Protein AF-A0A937L0P3-F1 (afdb_monomer)

Solvent-accessible surface area (backbone atoms only — not comparable to full-atom values): 5154 Å² total; per-residue (Å²): 111,75,74,45,75,48,77,41,78,55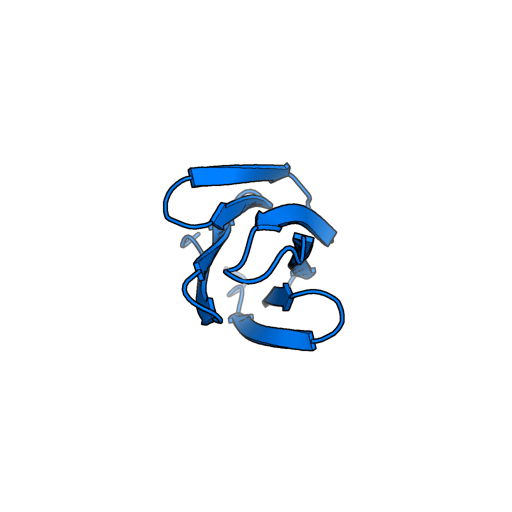,84,97,38,45,38,36,41,37,35,40,68,83,29,45,33,38,34,28,50,70,89,36,81,65,32,68,52,71,36,86,40,70,39,81,34,59,43,73,43,82,42,103,72,90,45,72,44,39,36,36,36,40,39,43,40,58,90,55,31,38,38,41,36,36,30,51,65,92,41,79,70,46,74,50,77,42,78,43,81,80,127

Foldseek 3Di:
DDKDKDWFDDLNKIWMWIADPQQWIFIDIPNDTAFIDHDDAWDKTWDWDDHDPRDGWIKIWIWGDDPFKIKIWIDTRNDTRDIDMDTDDDD

Radius of gyration: 13.08 Å; Cα contacts (8 Å, |Δi|>4): 217; chains: 1; bounding box: 29×21×44 Å

Mean predicted aligned error: 4.8 Å

Structure (mmCIF, N/CA/C/O backbone):
data_AF-A0A937L0P3-F1
#
_entry.id   AF-A0A937L0P3-F1
#
loop_
_atom_site.group_PDB
_atom_site.id
_atom_site.type_symbol
_atom_site.label_atom_id
_atom_site.label_alt_id
_atom_site.label_comp_id
_atom_site.label_asym_id
_atom_site.label_entity_id
_atom_site.label_seq_id
_atom_site.pdbx_PDB_ins_code
_atom_site.Cartn_x
_atom_site.Cartn_y
_atom_site.Cartn_z
_atom_site.occupancy
_atom_site.B_iso_or_equiv
_atom_site.auth_seq_id
_atom_site.auth_comp_id
_atom_site.auth_asym_id
_atom_site.auth_atom_id
_atom_site.pdbx_PDB_model_num
ATOM 1 N N . MET A 1 1 ? -3.486 8.573 18.049 1.00 55.66 1 MET A N 1
ATOM 2 C CA . MET A 1 1 ? -3.215 7.196 17.576 1.00 55.66 1 MET A CA 1
ATOM 3 C C . MET A 1 1 ? -1.882 7.219 16.845 1.00 55.66 1 MET A C 1
ATOM 5 O O . MET A 1 1 ? -1.608 8.224 16.201 1.00 55.66 1 MET A O 1
ATOM 9 N N . ALA A 1 2 ? -1.035 6.205 17.011 1.00 62.34 2 ALA A N 1
ATOM 10 C CA . ALA A 1 2 ? 0.294 6.195 16.399 1.00 62.34 2 ALA A CA 1
ATOM 11 C C . ALA A 1 2 ? 0.205 6.046 14.871 1.00 62.34 2 ALA A C 1
ATOM 13 O O . ALA A 1 2 ? -0.635 5.292 14.380 1.00 62.34 2 ALA A O 1
ATOM 14 N N . ASP A 1 3 ? 1.082 6.739 14.145 1.00 86.06 3 ASP A N 1
ATOM 15 C CA . ASP A 1 3 ? 1.309 6.483 12.725 1.00 86.06 3 ASP A CA 1
ATOM 16 C C . ASP A 1 3 ? 1.836 5.059 12.533 1.00 86.06 3 ASP A C 1
ATOM 18 O O . ASP A 1 3 ? 2.790 4.625 13.186 1.00 86.06 3 ASP A O 1
ATOM 22 N N . GLN A 1 4 ? 1.181 4.316 11.649 1.00 93.94 4 GLN A N 1
ATOM 23 C CA . GLN A 1 4 ? 1.522 2.938 11.329 1.00 93.94 4 GLN A CA 1
ATOM 24 C C . GLN A 1 4 ? 2.201 2.908 9.972 1.00 93.94 4 GLN A C 1
ATOM 26 O O . GLN A 1 4 ? 1.730 3.528 9.021 1.00 93.94 4 GLN A O 1
ATOM 31 N N . GLN A 1 5 ? 3.309 2.180 9.883 1.00 95.81 5 GLN A N 1
ATOM 32 C CA . GLN A 1 5 ? 4.134 2.165 8.684 1.00 95.81 5 GLN A CA 1
ATOM 33 C C . GLN A 1 5 ? 4.657 0.764 8.373 1.00 95.81 5 GLN A C 1
ATOM 35 O O . GLN A 1 5 ? 5.106 0.026 9.259 1.00 95.81 5 GLN A O 1
ATOM 40 N N . LEU A 1 6 ? 4.644 0.439 7.085 1.00 96.88 6 LEU A N 1
ATOM 41 C CA . LEU A 1 6 ? 5.313 -0.695 6.472 1.00 96.88 6 LEU A CA 1
ATOM 42 C C . LEU A 1 6 ? 6.342 -0.163 5.467 1.00 96.88 6 LEU A C 1
ATOM 44 O O . LEU A 1 6 ? 6.001 0.618 4.584 1.00 96.88 6 LEU A O 1
ATOM 48 N N . SER A 1 7 ? 7.594 -0.593 5.599 1.00 96.19 7 SER A N 1
ATOM 49 C CA . SER A 1 7 ? 8.680 -0.269 4.671 1.00 96.19 7 SER A CA 1
ATOM 50 C C . SER A 1 7 ? 9.259 -1.548 4.083 1.00 96.19 7 SER A C 1
ATOM 52 O O . SER A 1 7 ? 9.540 -2.487 4.831 1.00 96.19 7 SER A O 1
ATOM 54 N N . CYS A 1 8 ? 9.479 -1.570 2.775 1.00 93.50 8 CYS A N 1
ATOM 55 C CA . CYS A 1 8 ? 10.112 -2.674 2.067 1.00 93.50 8 CYS A CA 1
ATOM 56 C C . CYS A 1 8 ? 11.133 -2.131 1.061 1.00 93.50 8 CYS A C 1
ATOM 58 O O . CYS A 1 8 ? 10.857 -1.152 0.372 1.00 93.50 8 CYS A O 1
ATOM 60 N N . HIS A 1 9 ? 12.294 -2.780 0.982 1.00 92.38 9 HIS A N 1
ATOM 61 C CA . HIS A 1 9 ? 13.255 -2.562 -0.093 1.00 92.38 9 HIS A CA 1
ATOM 62 C C . HIS A 1 9 ? 13.135 -3.718 -1.086 1.00 92.38 9 HIS A C 1
ATOM 64 O O . HIS A 1 9 ? 13.344 -4.877 -0.714 1.00 92.38 9 HIS A O 1
ATOM 70 N N . TYR A 1 10 ? 12.784 -3.424 -2.335 1.00 87.75 10 TYR A N 1
ATOM 71 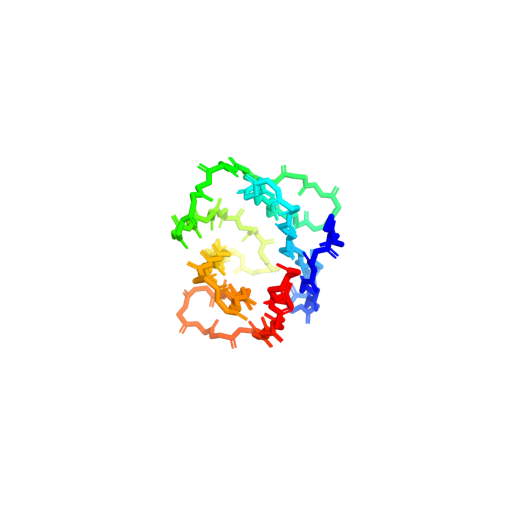C CA . TYR A 1 10 ? 12.565 -4.442 -3.358 1.00 87.75 10 TYR A CA 1
ATOM 72 C C . TYR A 1 10 ? 12.987 -3.921 -4.732 1.00 87.75 10 TYR A C 1
ATOM 74 O O . TYR A 1 10 ? 12.515 -2.871 -5.156 1.00 87.75 10 TYR A O 1
ATOM 82 N N . ARG A 1 11 ? 13.860 -4.668 -5.430 1.00 85.25 11 ARG A N 1
ATOM 83 C CA . ARG A 1 11 ? 14.395 -4.315 -6.764 1.00 85.25 11 ARG A CA 1
ATOM 84 C C . ARG A 1 11 ? 14.855 -2.852 -6.863 1.00 85.25 11 ARG A C 1
ATOM 86 O O . ARG A 1 11 ? 14.337 -2.091 -7.669 1.00 85.25 11 ARG A O 1
ATOM 93 N N . GLU A 1 12 ? 15.781 -2.471 -5.985 1.00 84.38 12 GLU A N 1
ATOM 94 C CA . GLU A 1 12 ? 16.381 -1.125 -5.927 1.00 84.38 12 GLU A CA 1
ATOM 95 C C . GLU A 1 12 ? 15.398 0.022 -5.612 1.00 84.38 12 GLU A C 1
ATOM 97 O O . GLU A 1 12 ? 15.780 1.191 -5.633 1.00 84.38 12 GLU A O 1
ATOM 102 N N . ALA A 1 13 ? 14.148 -0.294 -5.253 1.00 87.75 13 ALA A N 1
ATOM 103 C CA . ALA A 1 13 ? 13.162 0.677 -4.801 1.00 87.75 13 ALA A CA 1
ATOM 104 C C . ALA A 1 13 ? 12.911 0.570 -3.290 1.00 87.75 13 ALA A C 1
ATOM 106 O O . ALA A 1 13 ? 12.619 -0.505 -2.761 1.00 87.75 13 ALA A O 1
ATOM 107 N N . ASP A 1 14 ? 12.954 1.715 -2.611 1.00 93.19 14 ASP A N 1
ATOM 108 C CA . ASP A 1 14 ? 12.503 1.885 -1.233 1.00 93.19 14 ASP A CA 1
ATOM 109 C C . ASP A 1 14 ? 11.027 2.277 -1.231 1.00 93.19 14 ASP A C 1
ATOM 111 O O . ASP A 1 14 ? 10.662 3.384 -1.633 1.00 93.19 14 ASP A O 1
ATOM 115 N N . ILE A 1 15 ? 10.168 1.369 -0.778 1.00 95.00 15 ILE A N 1
ATOM 116 C CA . ILE A 1 15 ? 8.715 1.531 -0.807 1.00 95.00 15 ILE A CA 1
ATOM 117 C C . ILE A 1 15 ? 8.205 1.628 0.624 1.00 95.00 15 ILE A C 1
ATOM 119 O O . ILE A 1 15 ? 8.490 0.772 1.465 1.00 95.00 15 ILE A O 1
ATOM 123 N N . ILE A 1 16 ? 7.430 2.671 0.904 1.00 97.25 16 ILE A N 1
ATOM 124 C CA . ILE A 1 16 ? 6.843 2.916 2.217 1.00 97.25 16 ILE A CA 1
ATOM 125 C C . ILE A 1 16 ? 5.342 3.123 2.058 1.00 97.25 16 ILE A C 1
ATOM 127 O O . ILE A 1 16 ? 4.897 3.983 1.302 1.00 97.25 16 ILE A O 1
ATOM 131 N N . LEU A 1 17 ? 4.572 2.358 2.823 1.00 97.75 17 LEU A N 1
ATOM 132 C CA . LEU A 1 17 ? 3.149 2.566 3.034 1.00 97.75 17 LEU A CA 1
ATOM 133 C C . LEU A 1 17 ? 2.951 3.042 4.469 1.00 97.75 17 LEU A C 1
ATOM 135 O O . LEU A 1 17 ? 3.363 2.356 5.407 1.00 97.75 17 LEU A O 1
ATOM 139 N N . SER A 1 18 ? 2.335 4.204 4.648 1.00 96.38 18 SER A N 1
ATOM 140 C CA . SER A 1 18 ? 1.977 4.729 5.965 1.00 96.38 18 SER A CA 1
ATOM 141 C C . SER A 1 18 ? 0.481 4.989 6.062 1.00 96.38 18 SER A C 1
ATOM 143 O O . SER A 1 18 ? -0.183 5.229 5.055 1.00 96.38 18 SER A O 1
ATOM 145 N N . CYS A 1 19 ? -0.053 4.914 7.279 1.00 94.94 19 CYS A N 1
ATOM 146 C CA . CYS A 1 19 ? -1.417 5.308 7.593 1.00 94.94 19 CYS A CA 1
ATOM 147 C C . CYS A 1 19 ? -1.494 5.914 8.996 1.00 94.94 19 CYS A C 1
ATOM 149 O O . CYS A 1 19 ? -1.082 5.283 9.979 1.00 94.94 19 CYS A O 1
ATOM 151 N N . ASN A 1 20 ? -2.063 7.114 9.091 1.00 91.94 20 ASN A N 1
ATOM 152 C CA . ASN A 1 20 ? -2.198 7.829 10.354 1.00 91.94 20 ASN A CA 1
ATOM 153 C C . ASN A 1 20 ? -3.471 7.431 11.124 1.00 91.94 20 ASN A C 1
ATOM 155 O O . ASN A 1 20 ? -4.288 6.619 10.681 1.00 91.94 20 ASN A O 1
ATOM 159 N N . GLY A 1 21 ? -3.667 8.005 12.311 1.00 86.50 21 GLY A N 1
ATOM 160 C CA . GLY A 1 21 ? -4.857 7.759 13.135 1.00 86.50 21 GLY A CA 1
ATOM 161 C C . GLY A 1 21 ? -6.197 8.112 12.481 1.00 86.50 21 GLY A C 1
ATOM 162 O O . GLY A 1 21 ? -7.216 7.542 12.847 1.00 86.50 21 GLY A O 1
ATOM 163 N N . GLU A 1 22 ? -6.194 9.014 11.505 1.00 87.25 22 GLU A N 1
ATOM 164 C CA . GLU A 1 22 ? -7.385 9.552 10.840 1.00 87.25 22 GLU A CA 1
ATOM 165 C C . GLU A 1 22 ? -7.731 8.799 9.544 1.00 87.25 22 GLU A C 1
ATOM 167 O O . GLU A 1 22 ? -8.709 9.129 8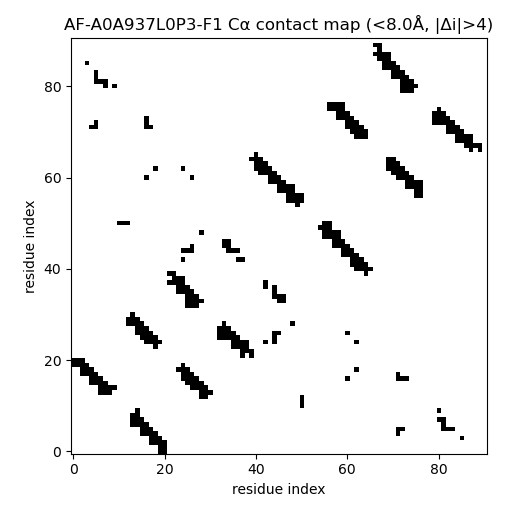.877 1.00 87.25 22 GLU A O 1
ATOM 172 N N . GLY A 1 23 ? -6.940 7.782 9.182 1.00 89.12 23 GLY A N 1
ATOM 173 C CA . GLY A 1 23 ? -7.129 7.010 7.952 1.00 89.12 23 GLY A CA 1
ATOM 174 C C . GLY A 1 23 ? -6.502 7.653 6.713 1.00 89.12 23 GLY A C 1
ATOM 175 O O . GLY A 1 23 ? -6.762 7.191 5.602 1.00 89.12 23 GLY A O 1
ATOM 176 N N . LEU A 1 24 ? -5.677 8.697 6.880 1.00 94.88 24 LEU A N 1
ATOM 177 C CA . LEU A 1 24 ? -4.838 9.220 5.803 1.00 94.88 24 LEU A CA 1
ATOM 178 C C . LEU A 1 24 ? -3.717 8.220 5.526 1.00 94.88 24 LEU A C 1
ATOM 180 O O . LEU A 1 24 ? -2.792 8.076 6.328 1.00 94.88 24 LEU A O 1
ATOM 184 N N . GLY A 1 25 ? -3.811 7.552 4.381 1.00 96.69 25 GLY A N 1
ATOM 185 C CA . GLY A 1 25 ? -2.775 6.686 3.849 1.00 96.69 25 GLY A CA 1
ATOM 186 C C . GLY A 1 25 ? -1.891 7.406 2.841 1.00 96.69 25 GLY A C 1
ATOM 187 O O . GLY A 1 25 ? -2.357 8.260 2.082 1.00 96.69 25 GLY A O 1
ATOM 188 N N . GLN A 1 26 ? -0.615 7.034 2.804 1.00 97.88 26 GLN A N 1
ATOM 189 C CA . GLN A 1 26 ? 0.355 7.564 1.851 1.00 97.88 26 GLN A CA 1
ATOM 190 C C . GLN A 1 26 ? 1.263 6.454 1.320 1.00 97.88 26 GLN A C 1
ATOM 192 O O . GLN A 1 26 ? 1.760 5.624 2.085 1.00 97.88 26 GLN A O 1
ATOM 197 N N . LEU A 1 27 ? 1.504 6.475 0.011 1.00 97.56 27 LEU A N 1
ATOM 198 C CA . LEU A 1 27 ? 2.440 5.602 -0.682 1.00 97.56 27 LEU A CA 1
ATOM 199 C C . LEU A 1 27 ? 3.651 6.421 -1.120 1.00 97.56 27 LEU A C 1
ATOM 201 O O . LEU A 1 27 ? 3.540 7.337 -1.938 1.00 97.56 27 LEU A O 1
ATOM 205 N N . TRP A 1 28 ? 4.818 6.059 -0.605 1.00 96.88 28 TRP A N 1
ATOM 206 C CA . TRP A 1 28 ? 6.089 6.681 -0.943 1.00 96.88 28 TRP A CA 1
ATOM 207 C C . TRP A 1 28 ? 6.986 5.678 -1.656 1.00 96.88 28 TRP A C 1
ATOM 209 O O . TRP A 1 28 ? 7.093 4.526 -1.239 1.00 96.88 28 TRP A O 1
ATOM 219 N N . ILE A 1 29 ? 7.657 6.126 -2.715 1.00 93.81 29 ILE A N 1
ATOM 220 C CA . ILE A 1 29 ? 8.637 5.328 -3.457 1.00 93.81 29 ILE A CA 1
ATOM 221 C C . ILE A 1 29 ? 9.885 6.179 -3.660 1.00 93.81 29 ILE A C 1
ATOM 223 O O . ILE A 1 29 ? 9.804 7.259 -4.251 1.00 93.81 29 ILE A O 1
ATOM 227 N N . ASN A 1 30 ? 11.032 5.697 -3.184 1.00 92.56 30 ASN A N 1
ATOM 228 C CA . ASN A 1 30 ? 12.329 6.380 -3.229 1.00 92.56 30 ASN A CA 1
ATOM 229 C C . ASN A 1 30 ? 12.264 7.795 -2.626 1.00 92.56 30 ASN A C 1
ATOM 231 O O . ASN A 1 30 ? 12.771 8.759 -3.195 1.00 92.56 30 ASN A O 1
ATOM 235 N N . GLY A 1 31 ? 11.566 7.931 -1.493 1.00 93.19 31 GLY A N 1
ATOM 236 C CA . GLY A 1 31 ? 11.382 9.206 -0.789 1.00 93.19 31 GLY A CA 1
ATOM 237 C C . GLY A 1 31 ? 10.393 10.180 -1.443 1.00 93.19 31 GLY A C 1
ATOM 238 O O . GLY A 1 31 ? 10.177 11.266 -0.911 1.00 93.19 31 GLY A O 1
ATOM 239 N N . LEU A 1 32 ? 9.766 9.811 -2.563 1.00 93.75 32 LEU A N 1
ATOM 240 C CA . LEU A 1 32 ? 8.759 10.626 -3.241 1.00 93.75 32 LEU A CA 1
ATOM 241 C C . LEU A 1 32 ? 7.358 10.129 -2.902 1.00 93.75 32 LEU A C 1
ATOM 243 O O . LEU A 1 32 ? 7.075 8.943 -3.073 1.00 93.75 32 LEU A O 1
ATOM 247 N N . LEU A 1 33 ? 6.474 11.036 -2.481 1.00 95.94 33 LEU A N 1
ATOM 248 C CA . LEU A 1 33 ? 5.050 10.739 -2.353 1.00 95.94 33 LEU A CA 1
ATOM 249 C C . LEU A 1 33 ? 4.484 10.481 -3.751 1.00 95.94 33 LEU A C 1
ATOM 251 O O . LEU A 1 33 ? 4.570 11.344 -4.626 1.00 95.94 33 LEU A O 1
ATOM 255 N N . ARG A 1 34 ? 3.941 9.286 -3.963 1.00 95.81 34 ARG A N 1
ATOM 256 C CA . ARG A 1 34 ? 3.380 8.866 -5.249 1.00 95.81 34 ARG A CA 1
ATOM 257 C C . ARG A 1 34 ? 1.870 8.944 -5.270 1.00 95.81 34 ARG A C 1
ATOM 259 O O . ARG A 1 34 ? 1.315 9.374 -6.273 1.00 95.81 34 ARG A O 1
ATOM 266 N N . ASP A 1 35 ? 1.249 8.565 -4.162 1.00 97.56 35 ASP A N 1
ATOM 267 C CA . ASP A 1 35 ? -0.194 8.597 -4.013 1.00 97.56 35 ASP A CA 1
ATOM 268 C C . ASP A 1 35 ? -0.583 8.734 -2.537 1.00 97.56 35 ASP A C 1
ATOM 270 O O . ASP A 1 35 ? 0.192 8.411 -1.629 1.00 97.56 35 ASP A O 1
ATOM 274 N N . SER A 1 36 ? -1.774 9.260 -2.289 1.00 97.56 36 SER A N 1
ATOM 275 C CA . SER A 1 36 ? -2.323 9.449 -0.953 1.00 97.56 36 SER A CA 1
ATOM 276 C C . SER A 1 36 ? -3.836 9.536 -1.002 1.00 97.56 36 SER A C 1
ATOM 278 O O . SER A 1 36 ? -4.410 10.084 -1.941 1.00 97.56 36 SER A O 1
ATOM 280 N N . GLY A 1 37 ? -4.484 9.086 0.062 1.00 97.00 37 GLY A N 1
ATOM 281 C CA . GLY A 1 37 ? -5.929 9.170 0.175 1.00 97.00 37 GLY A CA 1
ATOM 282 C C . GLY A 1 37 ? -6.389 8.978 1.605 1.00 97.00 37 GLY A C 1
ATOM 283 O O . GLY A 1 37 ? -5.608 8.629 2.487 1.00 97.00 37 GLY A O 1
ATOM 284 N N . ILE A 1 38 ? -7.671 9.229 1.833 1.00 95.19 38 ILE A N 1
ATOM 285 C CA . ILE A 1 38 ? -8.304 9.050 3.136 1.00 95.19 38 ILE A CA 1
ATOM 286 C C . ILE A 1 38 ? -9.437 8.052 2.953 1.00 95.19 38 ILE A C 1
ATOM 288 O O . ILE A 1 38 ? -10.310 8.257 2.109 1.00 95.19 38 ILE A O 1
ATOM 292 N N . ALA A 1 39 ? -9.438 6.989 3.753 1.00 90.56 39 ALA A N 1
ATOM 293 C CA . ALA A 1 39 ? -10.577 6.086 3.849 1.00 90.56 39 ALA A CA 1
ATOM 294 C C . ALA A 1 39 ? -10.751 5.575 5.279 1.00 90.56 39 ALA A C 1
ATOM 296 O O . ALA A 1 39 ? -9.786 5.437 6.029 1.00 90.56 39 ALA A O 1
ATOM 297 N N . SER A 1 40 ? -11.994 5.262 5.642 1.00 86.25 40 SER A N 1
ATOM 298 C CA . SER A 1 40 ? -12.336 4.729 6.963 1.00 86.25 40 SER A CA 1
ATOM 299 C C . SER A 1 40 ? -12.138 3.217 7.089 1.00 86.25 40 SER A C 1
ATOM 301 O O . SER A 1 40 ? -11.945 2.733 8.199 1.00 86.25 40 SER A O 1
ATOM 303 N N . SER A 1 41 ? -12.188 2.470 5.982 1.00 91.00 41 SER A N 1
ATOM 304 C CA . SER A 1 41 ? -12.124 1.002 5.991 1.00 91.00 41 SER A CA 1
ATOM 305 C C . SER A 1 41 ? -11.106 0.448 5.001 1.00 91.00 41 SER A C 1
ATOM 307 O O . SER A 1 41 ? -10.153 -0.198 5.412 1.00 91.00 41 SER A O 1
ATOM 309 N N . LEU A 1 42 ? -11.260 0.717 3.707 1.00 95.88 42 LEU A N 1
ATOM 310 C CA . LEU A 1 42 ? -10.357 0.223 2.672 1.00 95.88 42 LEU A CA 1
ATOM 311 C C . LEU A 1 42 ? -9.783 1.388 1.878 1.00 95.88 42 LEU A C 1
ATOM 313 O O . LEU A 1 42 ? -10.532 2.153 1.272 1.00 95.88 42 LEU A O 1
ATOM 317 N N . LEU A 1 43 ? -8.458 1.480 1.838 1.00 97.19 43 LEU A N 1
ATOM 318 C CA . LEU A 1 43 ? -7.742 2.408 0.976 1.00 97.19 43 LEU A CA 1
ATOM 319 C C . LEU A 1 43 ? -6.760 1.633 0.106 1.00 97.19 43 LEU A C 1
ATOM 321 O O . LEU A 1 43 ? -5.919 0.884 0.602 1.00 97.19 43 LEU A O 1
ATOM 325 N N . ARG A 1 44 ? -6.872 1.836 -1.203 1.00 97.31 44 ARG A N 1
ATOM 326 C CA . ARG A 1 44 ? -5.912 1.360 -2.190 1.00 97.31 44 ARG A CA 1
ATOM 327 C C . ARG A 1 44 ? -5.196 2.576 -2.753 1.00 97.31 44 ARG A C 1
ATOM 329 O O . ARG A 1 44 ? -5.863 3.488 -3.226 1.00 97.31 44 ARG A O 1
ATOM 336 N N . LEU A 1 45 ? -3.876 2.554 -2.679 1.00 97.19 45 LEU A N 1
ATOM 337 C CA . LEU A 1 45 ? -2.990 3.539 -3.281 1.00 97.19 45 LEU A CA 1
ATOM 338 C C . LEU A 1 45 ? -2.176 2.849 -4.360 1.00 97.19 45 LEU A C 1
ATOM 340 O O . LEU A 1 45 ? -1.762 1.699 -4.170 1.00 97.19 45 LEU A O 1
ATOM 344 N N . ASP A 1 46 ? -1.932 3.528 -5.468 1.00 96.19 46 ASP A N 1
ATOM 345 C CA . ASP A 1 46 ? -1.200 2.942 -6.581 1.00 96.19 46 ASP A CA 1
ATOM 346 C C . ASP A 1 46 ? -0.195 3.894 -7.218 1.00 96.19 46 ASP A C 1
ATOM 348 O O . ASP A 1 46 ? -0.285 5.115 -7.156 1.00 96.19 46 ASP A O 1
ATOM 352 N N . SER A 1 47 ? 0.849 3.301 -7.782 1.00 93.62 47 SER A N 1
ATOM 353 C CA . SER A 1 47 ? 1.870 4.012 -8.531 1.00 93.62 47 SER A CA 1
ATOM 354 C C . SER A 1 47 ? 2.519 3.065 -9.521 1.00 93.62 47 SER A C 1
ATOM 356 O O . SER A 1 47 ? 2.507 1.847 -9.366 1.00 93.62 47 SER A O 1
ATOM 358 N N . VAL A 1 48 ? 3.181 3.637 -10.516 1.00 89.62 48 VAL A N 1
ATOM 359 C CA . VAL A 1 48 ? 4.084 2.905 -11.398 1.00 89.62 48 VAL A CA 1
ATOM 360 C C . VAL A 1 48 ? 5.508 3.382 -11.138 1.00 89.62 48 VAL A C 1
ATOM 362 O O . VAL A 1 48 ? 5.742 4.585 -11.002 1.00 89.62 48 VAL A O 1
ATOM 365 N N . VAL A 1 49 ? 6.456 2.453 -11.041 1.00 83.25 49 VAL A N 1
ATOM 366 C CA . VAL A 1 49 ? 7.886 2.754 -10.907 1.00 83.25 49 VAL A CA 1
ATOM 367 C C . VAL A 1 49 ? 8.670 2.078 -12.026 1.00 83.25 49 VAL A C 1
ATOM 369 O O . VAL A 1 49 ? 8.385 0.946 -12.411 1.00 83.25 49 VAL A O 1
ATOM 372 N N . GLN A 1 50 ? 9.651 2.795 -12.568 1.00 74.56 50 GLN A N 1
ATOM 373 C CA . GLN A 1 50 ? 10.595 2.235 -13.522 1.00 74.56 50 GLN A CA 1
ATOM 374 C C . GLN A 1 50 ? 11.704 1.527 -12.743 1.00 74.56 50 GLN A C 1
ATOM 376 O O . GLN A 1 50 ? 12.389 2.162 -11.943 1.00 74.56 50 GLN A O 1
ATOM 381 N N . THR A 1 51 ? 11.846 0.226 -12.978 1.00 67.56 51 THR A N 1
ATOM 382 C CA . THR A 1 51 ? 12.998 -0.571 -12.524 1.00 67.56 51 THR A CA 1
ATOM 383 C C . THR A 1 51 ? 13.910 -0.862 -13.720 1.00 67.56 51 THR A C 1
ATOM 385 O O . THR A 1 51 ? 13.548 -0.577 -14.865 1.00 67.56 51 THR A O 1
ATOM 388 N N . ASP A 1 52 ? 15.107 -1.387 -13.477 1.00 62.19 52 ASP A N 1
ATOM 389 C CA . ASP A 1 52 ? 16.332 -1.148 -14.267 1.00 62.19 52 ASP A CA 1
ATOM 390 C C . ASP A 1 52 ? 16.375 -1.768 -15.682 1.00 62.19 52 ASP A C 1
ATOM 392 O O . ASP A 1 52 ? 17.403 -1.720 -16.354 1.00 62.19 52 ASP A O 1
ATOM 396 N N . TYR A 1 53 ? 15.260 -2.319 -16.177 1.00 52.06 53 TYR A N 1
ATOM 397 C CA . TYR A 1 53 ? 15.173 -3.030 -17.460 1.00 52.06 53 TYR A CA 1
ATOM 398 C C . TYR A 1 53 ? 13.830 -2.827 -18.193 1.00 52.06 53 TYR A C 1
ATOM 400 O O . TYR A 1 53 ? 13.149 -3.794 -18.513 1.00 52.06 53 TYR A O 1
ATOM 408 N N . GLU A 1 54 ? 13.422 -1.579 -18.455 1.00 54.78 54 GLU A N 1
ATOM 409 C CA . GLU A 1 54 ? 12.210 -1.205 -19.233 1.00 54.78 54 GLU A CA 1
ATOM 410 C C . GLU A 1 54 ? 10.844 -1.624 -18.635 1.00 54.78 54 GLU A C 1
ATOM 412 O O . GLU A 1 54 ? 9.792 -1.244 -19.160 1.00 54.78 54 GLU A O 1
ATOM 417 N N . PHE A 1 55 ? 10.823 -2.336 -17.504 1.00 62.72 55 PHE A N 1
ATOM 418 C CA . PHE A 1 55 ? 9.588 -2.718 -16.823 1.00 62.72 55 PHE A CA 1
ATOM 419 C C . PHE A 1 55 ? 9.056 -1.595 -15.928 1.00 62.72 55 PHE A C 1
ATOM 421 O O . PHE A 1 55 ? 9.692 -1.147 -14.970 1.00 62.72 55 PHE A O 1
ATOM 428 N N . HIS A 1 56 ? 7.831 -1.190 -16.252 1.00 75.31 56 HIS A N 1
ATOM 429 C CA . HIS A 1 56 ? 6.956 -0.403 -15.401 1.00 75.31 56 HIS A CA 1
ATOM 430 C C . HIS A 1 56 ? 6.332 -1.357 -14.378 1.00 75.31 56 HIS A C 1
ATOM 432 O O . HIS A 1 56 ? 5.371 -2.064 -14.682 1.00 75.31 56 HIS A O 1
ATOM 438 N N . GLU A 1 57 ? 6.913 -1.426 -13.185 1.00 84.56 57 GLU A N 1
ATOM 439 C CA . GLU A 1 57 ? 6.376 -2.229 -12.090 1.00 84.56 57 GLU A CA 1
ATOM 440 C C . GLU A 1 57 ? 5.240 -1.446 -11.428 1.00 84.56 57 GLU A C 1
ATOM 442 O O . GLU A 1 57 ? 5.389 -0.280 -11.045 1.00 84.56 57 GLU A O 1
ATOM 447 N N . HIS A 1 58 ? 4.080 -2.085 -11.313 1.00 91.75 58 HIS A N 1
ATOM 448 C CA . HIS A 1 58 ? 2.915 -1.486 -10.680 1.00 91.75 58 HIS A CA 1
ATOM 449 C C . HIS A 1 58 ? 2.985 -1.721 -9.172 1.00 91.75 58 HIS A C 1
ATOM 451 O O . HIS A 1 58 ? 2.934 -2.857 -8.719 1.00 91.75 58 HIS A O 1
ATOM 457 N N . VAL A 1 59 ? 3.108 -0.666 -8.382 1.00 94.25 59 VAL A N 1
ATOM 458 C CA . VAL A 1 59 ? 3.153 -0.745 -6.922 1.00 94.25 59 VAL A CA 1
ATOM 459 C C . VAL A 1 59 ? 1.776 -0.429 -6.369 1.00 94.25 59 VAL A C 1
ATOM 461 O O . VAL A 1 59 ? 1.185 0.589 -6.718 1.00 94.25 59 VAL A O 1
ATOM 464 N N . VAL A 1 60 ? 1.282 -1.290 -5.485 1.00 96.75 60 VAL A N 1
ATOM 465 C CA . VAL A 1 60 ? -0.006 -1.112 -4.814 1.00 96.75 60 VAL A CA 1
ATOM 466 C C . VAL A 1 60 ? 0.207 -1.160 -3.312 1.00 96.75 60 VAL A C 1
ATOM 468 O O . VAL A 1 60 ? 0.733 -2.138 -2.783 1.00 96.75 60 VAL A O 1
ATOM 471 N N . GLY A 1 61 ? -0.246 -0.120 -2.623 1.00 97.25 61 GLY A N 1
ATOM 472 C CA . GLY A 1 61 ? -0.423 -0.119 -1.180 1.00 97.25 61 GLY A CA 1
ATOM 473 C C . GLY A 1 61 ? -1.880 -0.375 -0.826 1.00 97.25 61 GLY A C 1
ATOM 474 O O . GLY A 1 61 ? -2.763 0.359 -1.263 1.00 97.25 61 GLY A O 1
ATOM 475 N N . LEU A 1 62 ? -2.135 -1.407 -0.031 1.00 97.62 62 LEU A N 1
ATOM 476 C CA . LEU A 1 62 ? -3.454 -1.726 0.495 1.00 97.62 62 LEU A CA 1
ATOM 477 C C . LEU A 1 62 ? -3.475 -1.470 1.998 1.00 97.62 62 LEU A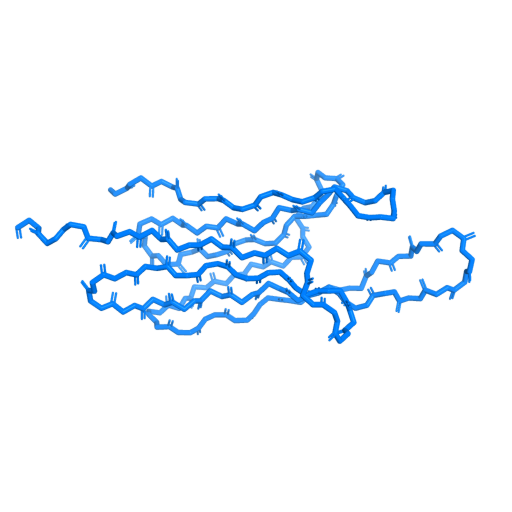 C 1
ATOM 479 O O . LEU A 1 62 ? -2.637 -1.992 2.733 1.00 97.62 62 LEU A O 1
ATOM 483 N N . ILE A 1 63 ? -4.432 -0.665 2.443 1.00 96.88 63 ILE A N 1
ATOM 484 C CA . ILE A 1 63 ? -4.678 -0.382 3.852 1.00 96.88 63 ILE A CA 1
ATOM 485 C C . ILE A 1 63 ? -6.094 -0.845 4.174 1.00 96.88 63 ILE A C 1
ATOM 487 O O . ILE A 1 63 ? -7.071 -0.296 3.666 1.00 96.88 63 ILE A O 1
ATOM 491 N N . GLU A 1 64 ? -6.188 -1.836 5.048 1.00 96.12 64 GLU A N 1
ATOM 492 C CA . GLU A 1 64 ? -7.435 -2.394 5.559 1.00 96.12 64 GLU A CA 1
ATOM 493 C C . GLU A 1 64 ? -7.565 -2.032 7.034 1.00 96.12 64 GLU A C 1
ATOM 495 O O . GLU A 1 64 ? -6.755 -2.435 7.862 1.00 96.12 64 GLU A O 1
ATOM 500 N N . THR A 1 65 ? -8.575 -1.243 7.370 1.00 93.12 65 THR A N 1
ATOM 501 C CA . THR A 1 65 ? -8.894 -0.818 8.729 1.00 93.12 65 THR A CA 1
ATOM 502 C C . THR A 1 65 ? -10.203 -1.466 9.157 1.00 93.12 65 THR A C 1
ATOM 504 O O . THR A 1 65 ? -11.221 -1.379 8.469 1.00 93.12 65 THR A O 1
ATOM 507 N N . THR A 1 66 ? -10.161 -2.107 10.316 1.00 91.69 66 THR A N 1
ATOM 508 C CA . THR A 1 66 ? -11.318 -2.609 11.055 1.00 91.69 66 THR A CA 1
ATOM 509 C C . THR A 1 66 ? -11.381 -1.907 12.408 1.00 91.69 66 THR A C 1
ATOM 511 O O . THR A 1 66 ? -10.469 -1.164 12.770 1.00 91.69 66 THR A O 1
ATOM 514 N N . ASP A 1 67 ? -12.413 -2.189 13.199 1.00 88.31 67 ASP A N 1
ATOM 515 C CA . ASP A 1 67 ? -12.526 -1.647 14.558 1.00 88.31 67 ASP A CA 1
ATOM 516 C C . ASP A 1 67 ? -11.408 -2.139 15.502 1.00 88.31 67 ASP A C 1
ATOM 518 O O . ASP A 1 67 ? -11.165 -1.533 16.542 1.00 88.31 67 ASP A O 1
ATOM 522 N N . GLN A 1 68 ? -10.729 -3.242 15.159 1.00 90.44 68 GLN A N 1
ATOM 523 C CA . GLN A 1 68 ? -9.757 -3.920 16.029 1.00 90.44 68 GLN A CA 1
ATOM 524 C C . GLN A 1 68 ? -8.325 -3.881 15.502 1.00 90.44 68 GLN A C 1
ATOM 526 O O . GLN A 1 68 ? -7.372 -4.100 16.252 1.00 90.44 68 GLN A O 1
ATOM 531 N N . SER A 1 69 ? -8.146 -3.660 14.205 1.00 92.44 69 SER A N 1
ATOM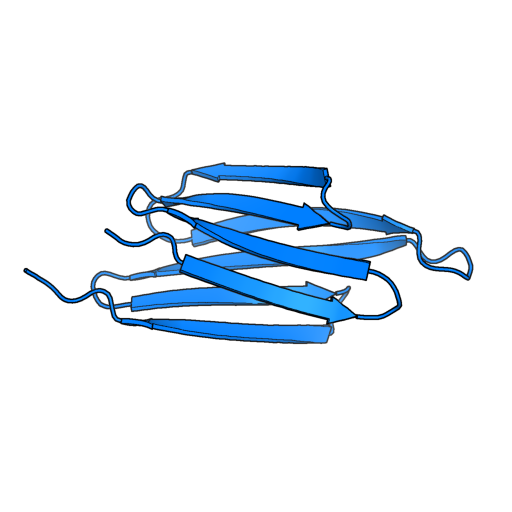 532 C CA . SER A 1 69 ? -6.834 -3.741 13.582 1.00 92.44 69 SER A CA 1
ATOM 533 C C . SER A 1 69 ? -6.735 -2.890 12.334 1.00 92.44 69 SER A C 1
ATOM 535 O O . SER A 1 69 ? -7.724 -2.611 11.658 1.00 92.44 69 SER A O 1
ATOM 537 N N . ARG A 1 70 ? -5.497 -2.555 11.987 1.00 93.81 70 ARG A N 1
ATOM 538 C CA . ARG A 1 70 ? -5.146 -2.021 10.683 1.00 93.81 70 ARG A CA 1
ATOM 539 C C . ARG A 1 70 ? -4.064 -2.872 10.039 1.00 93.81 70 ARG A C 1
ATOM 541 O O . ARG A 1 70 ? -3.015 -3.099 10.639 1.00 93.81 70 ARG A O 1
ATOM 548 N N . SER A 1 71 ? -4.312 -3.318 8.820 1.00 96.06 71 SER A N 1
ATOM 549 C CA . SER A 1 71 ? -3.396 -4.116 8.016 1.00 96.06 71 SER A CA 1
ATOM 550 C C . SER A 1 71 ? -2.889 -3.279 6.851 1.00 96.06 71 SER A C 1
ATOM 552 O O . SER A 1 71 ? -3.663 -2.646 6.139 1.00 96.06 71 SER A O 1
ATOM 554 N N . LEU A 1 72 ? -1.570 -3.239 6.698 1.00 97.56 72 LEU A N 1
ATOM 555 C CA . LEU A 1 72 ? -0.865 -2.595 5.598 1.00 97.56 72 LEU A CA 1
ATOM 556 C C . LEU A 1 72 ? -0.223 -3.700 4.768 1.00 97.56 72 LEU A C 1
ATOM 558 O O . LEU A 1 72 ? 0.567 -4.473 5.311 1.00 97.56 72 LEU A O 1
ATOM 562 N N . THR A 1 73 ? -0.508 -3.741 3.473 1.00 98.06 73 THR A N 1
ATOM 563 C CA . THR A 1 73 ? 0.079 -4.713 2.547 1.00 98.06 73 THR A CA 1
ATOM 564 C C . THR A 1 73 ? 0.600 -4.001 1.307 1.00 98.06 73 THR A C 1
ATOM 566 O O . THR A 1 73 ? -0.067 -3.136 0.743 1.00 98.06 73 THR A O 1
ATOM 569 N N . LEU A 1 74 ? 1.811 -4.351 0.889 1.00 97.44 74 LEU A N 1
ATOM 570 C CA . LEU A 1 74 ? 2.455 -3.841 -0.312 1.00 97.44 74 LEU A CA 1
ATOM 571 C C . LEU A 1 74 ? 2.534 -4.944 -1.360 1.00 97.44 74 LEU A C 1
ATOM 573 O O . LEU A 1 74 ? 3.042 -6.037 -1.098 1.00 97.44 74 LEU A O 1
ATOM 577 N N . TYR A 1 75 ? 2.107 -4.610 -2.570 1.00 95.31 75 TYR A N 1
ATOM 578 C CA . TYR A 1 75 ? 2.276 -5.438 -3.751 1.00 95.31 75 TYR A CA 1
ATOM 579 C C . TYR A 1 75 ? 3.160 -4.726 -4.765 1.00 95.31 75 TYR A C 1
ATOM 581 O O . TYR A 1 75 ? 3.046 -3.517 -4.969 1.00 95.31 75 TYR A O 1
ATOM 589 N N . MET A 1 76 ? 4.000 -5.502 -5.439 1.00 91.25 76 MET A N 1
ATOM 590 C CA . MET A 1 76 ? 4.653 -5.108 -6.676 1.00 91.25 76 MET A CA 1
ATOM 591 C C . MET A 1 76 ? 4.194 -6.064 -7.780 1.00 91.25 76 MET A C 1
ATOM 593 O O . MET A 1 76 ? 4.390 -7.281 -7.721 1.00 91.25 76 MET A O 1
ATOM 597 N N . SER A 1 77 ? 3.501 -5.500 -8.759 1.00 88.19 77 SER A N 1
ATOM 598 C CA . SER A 1 77 ? 2.724 -6.184 -9.781 1.00 88.19 77 SER A CA 1
ATOM 599 C C . SER A 1 77 ? 1.689 -7.135 -9.160 1.00 88.19 77 SER A C 1
ATOM 601 O O . SER A 1 77 ? 0.671 -6.678 -8.642 1.00 88.19 77 SER A O 1
ATOM 603 N N . HIS A 1 78 ? 1.941 -8.446 -9.175 1.00 86.88 78 HIS A N 1
ATOM 604 C CA . HIS A 1 78 ? 1.068 -9.465 -8.569 1.00 86.88 78 HIS A CA 1
ATOM 605 C C . HIS A 1 78 ? 1.707 -10.147 -7.348 1.00 86.88 78 HIS A C 1
ATOM 607 O O . HIS A 1 78 ? 1.168 -11.124 -6.833 1.00 86.88 78 HIS A O 1
ATOM 613 N N . THR A 1 79 ? 2.863 -9.656 -6.900 1.00 91.00 79 THR A N 1
ATOM 614 C CA . THR A 1 79 ? 3.653 -10.253 -5.823 1.00 91.00 79 THR A CA 1
ATOM 615 C C . THR A 1 79 ? 3.493 -9.428 -4.558 1.00 91.00 79 THR A C 1
ATOM 617 O O . THR A 1 79 ? 3.763 -8.229 -4.568 1.00 91.00 79 THR A O 1
ATOM 620 N N . GLU A 1 80 ? 3.088 -10.059 -3.457 1.00 96.00 80 GLU A N 1
AT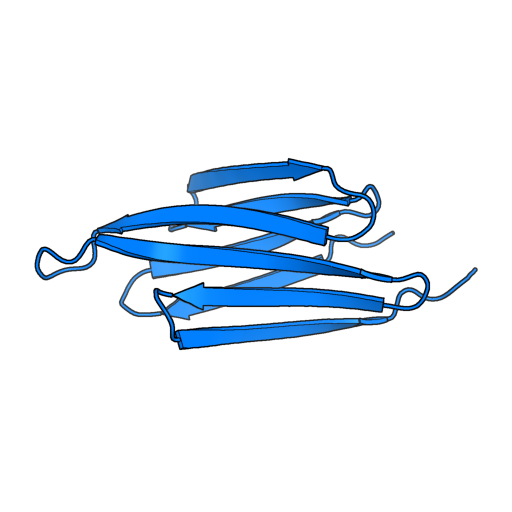OM 621 C CA . GLU A 1 80 ? 3.171 -9.434 -2.137 1.00 96.00 80 GLU A CA 1
ATOM 622 C C . GLU A 1 80 ? 4.645 -9.290 -1.744 1.00 96.00 80 GLU A C 1
ATOM 624 O O . GLU A 1 80 ? 5.384 -10.274 -1.702 1.00 96.00 80 GLU A O 1
ATOM 629 N N . ILE A 1 81 ? 5.075 -8.059 -1.476 1.00 95.00 81 ILE A N 1
ATOM 630 C CA . ILE A 1 81 ? 6.453 -7.747 -1.070 1.00 95.00 81 ILE A CA 1
ATOM 631 C C . ILE A 1 81 ? 6.556 -7.416 0.422 1.00 95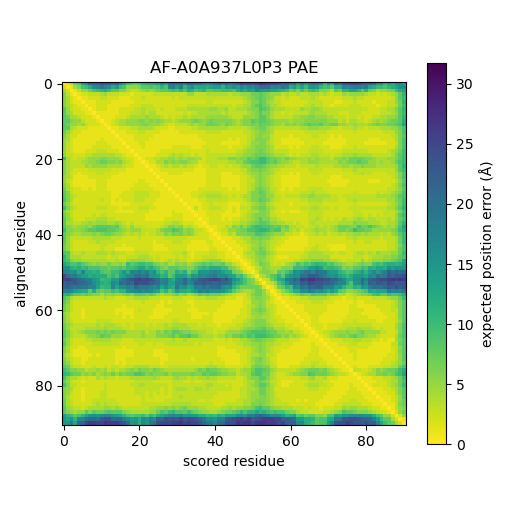.00 81 ILE A C 1
ATOM 633 O O . ILE A 1 81 ? 7.658 -7.293 0.953 1.00 95.00 81 ILE A O 1
ATOM 637 N N . GLY A 1 82 ? 5.425 -7.282 1.114 1.00 96.56 82 GLY A N 1
ATOM 638 C CA . GLY A 1 82 ? 5.383 -7.133 2.562 1.00 96.56 82 GLY A CA 1
ATOM 639 C C . GLY A 1 82 ? 3.969 -6.924 3.086 1.00 96.56 82 GLY A C 1
ATOM 640 O O . GLY A 1 82 ? 3.140 -6.305 2.424 1.00 96.56 82 GLY A O 1
ATOM 641 N N . SER A 1 83 ? 3.724 -7.385 4.309 1.00 97.25 83 SER A N 1
ATOM 642 C CA . SER A 1 83 ? 2.487 -7.129 5.039 1.00 97.25 83 SER A CA 1
ATOM 643 C C . SER A 1 83 ? 2.773 -6.933 6.525 1.00 97.25 83 SER A C 1
ATOM 645 O O . SER A 1 83 ? 3.692 -7.540 7.086 1.00 97.25 83 SER A O 1
ATOM 647 N N . LYS A 1 84 ? 2.003 -6.062 7.177 1.00 97.00 84 LYS A N 1
ATOM 648 C CA . LYS A 1 84 ? 2.057 -5.846 8.622 1.00 97.00 84 LYS A CA 1
ATOM 649 C C . LYS A 1 84 ? 0.685 -5.471 9.159 1.00 97.00 84 LYS A C 1
ATOM 651 O O . LYS A 1 84 ? 0.030 -4.574 8.640 1.00 97.00 84 LYS A O 1
ATOM 656 N N . THR A 1 85 ? 0.289 -6.132 10.242 1.00 95.94 85 THR A N 1
ATOM 657 C CA . THR A 1 85 ? -0.963 -5.851 10.950 1.00 95.94 85 THR A CA 1
ATOM 658 C C . THR A 1 85 ? -0.670 -5.237 12.312 1.00 95.94 85 THR A C 1
ATOM 660 O O . THR A 1 85 ? 0.206 -5.7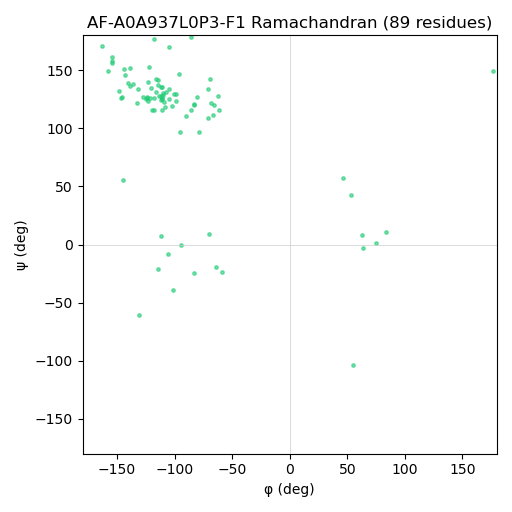00 13.042 1.00 95.94 85 THR A O 1
ATOM 663 N N . PHE A 1 86 ? -1.412 -4.188 12.644 1.00 92.50 86 PHE A N 1
ATOM 664 C CA . PHE A 1 86 ? -1.342 -3.443 13.890 1.00 92.50 86 PHE A CA 1
ATOM 665 C C . PHE A 1 86 ? -2.670 -3.592 14.623 1.00 92.50 86 PHE A C 1
ATOM 667 O O . PHE A 1 86 ? -3.723 -3.380 14.025 1.00 92.50 86 PHE A O 1
ATOM 674 N N . ALA A 1 87 ? -2.635 -3.932 15.909 1.00 91.38 87 ALA A N 1
ATOM 675 C CA . ALA A 1 87 ? -3.831 -3.873 16.740 1.00 91.38 87 ALA A CA 1
ATOM 676 C C . ALA A 1 87 ? -4.200 -2.404 17.003 1.00 91.38 87 ALA A C 1
ATOM 678 O O . ALA A 1 87 ? -3.333 -1.585 17.318 1.00 91.38 87 ALA A O 1
ATOM 679 N N . LEU A 1 88 ? -5.480 -2.076 16.857 1.00 85.31 88 LEU A N 1
ATOM 680 C CA . LEU A 1 88 ? -6.058 -0.817 17.302 1.00 85.31 88 LEU A CA 1
ATOM 681 C C . LEU A 1 88 ? -6.650 -1.098 18.680 1.00 85.31 88 LEU A C 1
ATOM 683 O O . LEU A 1 88 ? -7.726 -1.677 18.797 1.00 85.31 88 LEU A O 1
ATOM 687 N N . GLU A 1 89 ? -5.897 -0.785 19.733 1.00 74.19 89 GLU A N 1
ATOM 688 C CA . GLU A 1 89 ? -6.402 -0.934 21.096 1.00 74.19 89 GLU A CA 1
ATOM 689 C C . GLU A 1 89 ? -7.622 -0.022 21.266 1.00 74.19 89 GLU A C 1
ATOM 691 O O . GLU A 1 89 ? -7.522 1.201 21.143 1.00 74.19 89 GLU A O 1
ATOM 696 N N . SER A 1 90 ? -8.786 -0.629 21.503 1.00 58.03 90 SER A N 1
ATOM 697 C CA . SER A 1 90 ? -10.005 0.088 21.858 1.00 58.03 90 SER A CA 1
ATOM 698 C C . SER A 1 90 ? -9.784 0.722 23.234 1.00 58.03 90 SER A C 1
ATOM 700 O O . SER A 1 90 ? -9.627 -0.003 24.217 1.00 58.03 90 SER A O 1
ATOM 702 N N . GLN A 1 91 ? -9.697 2.053 23.294 1.00 49.94 91 GLN A N 1
ATOM 703 C CA . GLN A 1 91 ? -9.74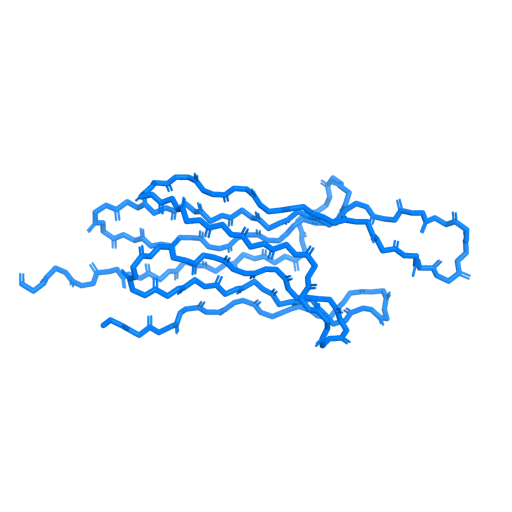4 2.781 24.567 1.00 49.94 91 GLN A CA 1
ATOM 704 C C . GLN A 1 91 ? -11.153 2.762 25.155 1.00 49.94 91 GLN A C 1
ATOM 706 O O . GLN A 1 91 ? -12.119 2.860 24.362 1.00 49.94 91 GLN A O 1
#

Nearest PDB structures (foldseek):
  6c1z-assembly1_A  TM=4.103E-01  e=7.249E-01  Caenorhabditis elegans
  5boi-assembly1_A  TM=3.383E-01  e=1.965E+00  Priestia megaterium QM B1551
  4yd8-assembly2_B  TM=5.110E-01  e=7.295E+00  Homo sapiens
  5n9j-assembly1_Y  TM=2.829E-01  e=1.678E+00  Schizosaccharomyces pombe

Sequence (91 aa):
MADQQLSCHYREADIILSCNGEGLGQLWINGLLRDSGIASSLLRLDSVVQTDYEFHEHVVGLIETTDQSRSLTLYMSHTEIGSKTFALESQ

pLDDT: mean 89.3, std 11.53, range [49.94, 98.06]

Secondary structure (DSSP, 8-state):
---EEEEEEETTEEEEEEE-TTSEEEEEETTEEEEEEE-SSEEEEEEEEE-SSS-EEEEEEEEEE-SSEEEEEEEETTEEEEEEEEE----